Protein AF-A0A6J6H3M8-F1 (afdb_monomer_lite)

Structure (mmCIF, N/CA/C/O backbone):
data_AF-A0A6J6H3M8-F1
#
_entry.id   AF-A0A6J6H3M8-F1
#
loop_
_atom_site.group_PDB
_atom_site.id
_atom_site.type_symbol
_atom_site.label_atom_id
_atom_site.label_alt_id
_atom_site.label_comp_id
_atom_site.label_asym_id
_atom_site.label_entity_id
_atom_site.label_seq_id
_atom_site.pdbx_PDB_ins_code
_atom_site.Cartn_x
_atom_site.Cartn_y
_atom_site.Cartn_z
_atom_site.occupancy
_atom_site.B_iso_or_equiv
_atom_site.auth_seq_id
_atom_site.auth_comp_id
_atom_site.auth_asym_id
_atom_site.auth_atom_id
_atom_site.pdbx_PDB_model_num
ATOM 1 N N . MET A 1 1 ? -9.282 9.952 -48.576 1.00 35.03 1 MET A N 1
ATOM 2 C CA . MET A 1 1 ? -8.394 11.081 -48.949 1.00 35.03 1 MET A CA 1
ATOM 3 C C . MET A 1 1 ? -7.656 11.507 -47.683 1.00 35.03 1 MET A C 1
ATOM 5 O O . MET A 1 1 ? -8.340 11.693 -46.698 1.00 35.03 1 MET A O 1
ATOM 9 N N . ILE A 1 2 ? -6.336 11.604 -47.526 1.00 42.78 2 ILE A N 1
ATOM 10 C CA . ILE A 1 2 ? -5.146 11.565 -48.386 1.00 42.78 2 ILE A CA 1
ATOM 11 C C . ILE A 1 2 ? -3.992 11.098 -47.471 1.00 42.78 2 ILE A C 1
ATOM 13 O O . ILE A 1 2 ? -3.824 11.625 -46.374 1.00 42.78 2 ILE A O 1
ATOM 17 N N . ARG A 1 3 ? -3.203 10.108 -47.912 1.00 34.94 3 ARG A N 1
ATOM 18 C CA . ARG A 1 3 ? -1.906 9.745 -47.311 1.00 34.94 3 ARG A CA 1
ATOM 19 C C . ARG A 1 3 ? -0.876 10.811 -47.697 1.00 34.94 3 ARG A C 1
ATOM 21 O O . ARG A 1 3 ? -0.834 11.186 -48.866 1.00 34.94 3 ARG A O 1
ATOM 28 N N . LYS A 1 4 ? 0.002 11.228 -46.781 1.00 36.75 4 LYS A N 1
ATOM 29 C CA . LYS A 1 4 ? 1.235 11.945 -47.146 1.00 36.75 4 LYS A CA 1
ATOM 30 C C . LYS A 1 4 ? 2.467 11.206 -46.634 1.00 36.75 4 LYS A C 1
ATOM 32 O O . LYS A 1 4 ? 2.739 11.134 -45.444 1.00 36.75 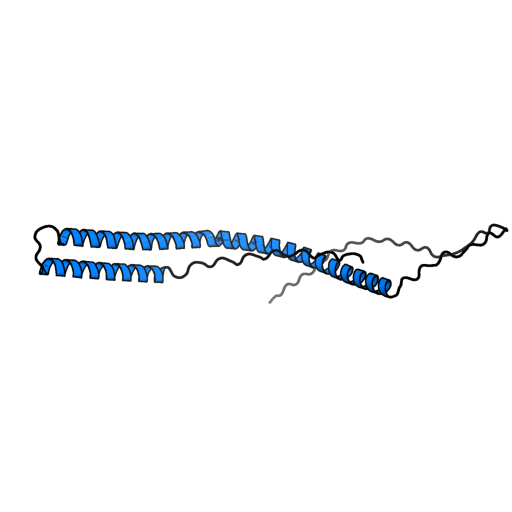4 LYS A O 1
ATOM 37 N N . ILE A 1 5 ? 3.158 10.633 -47.612 1.00 46.62 5 ILE A N 1
ATOM 38 C CA . ILE A 1 5 ? 4.539 10.163 -47.600 1.00 46.62 5 ILE A CA 1
ATOM 39 C C . ILE A 1 5 ? 5.427 11.402 -47.755 1.00 46.62 5 ILE A C 1
ATOM 41 O O . ILE A 1 5 ? 5.128 12.244 -48.600 1.00 46.62 5 ILE A O 1
ATOM 45 N N . SER A 1 6 ? 6.556 11.472 -47.052 1.00 35.94 6 SER A N 1
ATOM 46 C CA . SER A 1 6 ? 7.700 12.251 -47.536 1.00 35.94 6 SER A CA 1
ATOM 47 C C . SER A 1 6 ? 9.019 11.636 -47.074 1.00 35.94 6 SER A C 1
ATOM 49 O O . SER A 1 6 ? 9.324 11.591 -45.885 1.00 35.94 6 SER A O 1
ATOM 51 N N . LYS A 1 7 ? 9.768 11.148 -48.066 1.00 35.09 7 LYS A N 1
ATOM 52 C CA . LYS A 1 7 ? 11.189 10.799 -48.033 1.00 35.09 7 LYS A CA 1
ATOM 53 C C . LYS A 1 7 ? 12.007 12.050 -48.376 1.00 35.09 7 LYS A C 1
ATOM 55 O O . LYS A 1 7 ? 11.648 12.711 -49.346 1.00 35.09 7 LYS A O 1
ATOM 60 N N . SER A 1 8 ? 13.134 12.264 -47.699 1.00 33.38 8 SER A N 1
ATOM 61 C CA . SER A 1 8 ? 14.317 13.000 -48.200 1.00 33.38 8 SER A CA 1
ATOM 62 C C . SER A 1 8 ? 15.433 12.879 -47.145 1.00 33.38 8 SER A C 1
ATOM 64 O O . SER A 1 8 ? 15.194 13.142 -45.975 1.00 33.38 8 SER A O 1
ATOM 66 N N . ALA A 1 9 ? 16.551 12.199 -47.417 1.00 31.77 9 ALA A N 1
ATOM 67 C CA . ALA A 1 9 ? 17.698 12.566 -48.262 1.00 31.77 9 ALA A CA 1
ATOM 68 C C . ALA A 1 9 ? 18.758 13.369 -47.485 1.00 31.77 9 ALA A C 1
ATOM 70 O O . ALA A 1 9 ? 18.531 14.516 -47.122 1.00 31.77 9 ALA A O 1
ATOM 71 N N . ALA A 1 10 ? 19.934 12.767 -47.292 1.00 32.28 10 ALA A N 1
ATOM 72 C CA . ALA A 1 10 ? 21.180 13.485 -47.045 1.00 32.28 10 ALA A CA 1
ATOM 73 C C . ALA A 1 10 ? 22.339 12.669 -47.632 1.00 32.28 10 ALA A C 1
ATOM 75 O O . ALA A 1 10 ? 22.676 11.586 -47.153 1.00 32.28 10 ALA A O 1
ATOM 76 N N . ALA A 1 11 ? 22.882 13.190 -48.727 1.00 31.22 11 ALA A N 1
ATOM 77 C CA . ALA A 1 11 ? 24.111 12.759 -49.361 1.00 31.22 11 ALA A CA 1
ATOM 78 C C . ALA A 1 11 ? 25.314 13.313 -48.584 1.00 31.22 11 ALA A C 1
ATOM 80 O O . ALA A 1 11 ? 25.284 14.460 -48.144 1.00 31.22 11 ALA A O 1
ATOM 81 N N . ALA A 1 12 ? 26.383 12.528 -48.468 1.00 34.72 12 ALA A N 1
ATOM 82 C CA . ALA A 1 12 ? 27.709 13.037 -48.141 1.00 34.72 12 ALA A CA 1
ATOM 83 C C . ALA A 1 12 ? 28.760 12.159 -48.831 1.00 34.72 12 ALA A C 1
ATOM 85 O O . ALA A 1 12 ? 29.012 11.015 -48.461 1.00 34.72 12 ALA A O 1
ATOM 86 N N . THR A 1 13 ? 29.308 12.727 -49.895 1.00 35.34 13 THR A N 1
ATOM 87 C CA . THR A 1 13 ? 30.512 12.339 -50.626 1.00 35.34 13 THR A CA 1
ATOM 88 C C . THR A 1 13 ? 31.741 12.329 -49.722 1.00 35.34 13 THR A C 1
ATOM 90 O O . THR A 1 13 ? 31.897 13.266 -48.947 1.00 35.34 13 THR A O 1
ATOM 93 N N . LEU A 1 14 ? 32.656 11.375 -49.908 1.00 34.22 14 LEU A N 1
ATOM 94 C CA . LEU A 1 14 ? 34.101 11.576 -49.728 1.00 34.22 14 LEU A CA 1
ATOM 95 C C . LEU A 1 14 ? 34.845 10.417 -50.403 1.00 34.22 14 LEU A C 1
ATOM 97 O O . LEU A 1 14 ? 34.704 9.258 -50.020 1.00 34.22 14 LEU A O 1
ATOM 101 N N . GLY A 1 15 ? 35.582 10.746 -51.462 1.00 33.34 15 GLY A N 1
ATOM 102 C CA . GLY A 1 15 ? 36.459 9.818 -52.160 1.00 33.34 15 GLY A CA 1
ATOM 103 C C . GLY A 1 15 ? 37.834 9.719 -51.509 1.00 33.34 15 GLY A C 1
ATOM 104 O O . GLY A 1 15 ? 38.259 10.618 -50.791 1.00 33.34 15 GLY A O 1
ATOM 105 N N . LEU A 1 16 ? 38.547 8.646 -51.843 1.00 35.88 16 LEU A N 1
ATOM 106 C CA . LEU A 1 16 ? 39.959 8.711 -52.202 1.00 35.88 16 LEU A CA 1
ATOM 107 C C . LEU A 1 16 ? 40.291 7.469 -53.039 1.00 35.88 16 LEU A C 1
ATOM 109 O O . LEU A 1 16 ? 40.176 6.338 -52.572 1.00 35.88 16 LEU A O 1
ATOM 113 N N . ALA A 1 17 ? 40.669 7.699 -54.292 1.00 36.91 17 ALA A N 1
ATOM 114 C CA . ALA A 1 17 ? 41.323 6.715 -55.135 1.00 36.91 17 ALA A CA 1
ATOM 115 C C . ALA A 1 17 ? 42.828 6.745 -54.835 1.00 36.91 17 ALA A C 1
ATOM 117 O O . ALA A 1 17 ? 43.416 7.824 -54.796 1.00 36.91 17 ALA A O 1
ATOM 118 N N . LEU A 1 18 ? 43.460 5.580 -54.685 1.00 35.44 18 LEU A N 1
ATOM 119 C CA . LEU A 1 18 ? 44.885 5.437 -54.974 1.00 35.44 18 LEU A CA 1
ATOM 120 C C . LEU A 1 18 ? 45.143 4.052 -55.574 1.00 35.44 18 LEU A C 1
ATOM 122 O O . LEU A 1 18 ? 45.169 3.033 -54.888 1.00 35.44 18 LEU A O 1
ATOM 126 N N . VAL A 1 19 ? 45.291 4.055 -56.895 1.00 42.06 19 VAL A N 1
ATOM 127 C CA . VAL A 1 19 ? 45.875 2.987 -57.704 1.00 42.06 19 VAL A CA 1
ATOM 128 C C . VAL A 1 19 ? 47.394 3.125 -57.607 1.00 42.06 19 VAL A C 1
ATOM 130 O O . VAL A 1 19 ? 47.900 4.214 -57.863 1.00 42.06 19 VAL A O 1
ATOM 133 N N . LEU A 1 20 ? 48.121 2.041 -57.319 1.00 37.22 20 LEU A N 1
ATOM 134 C CA . LEU A 1 20 ? 49.449 1.842 -57.910 1.00 37.22 20 LEU A CA 1
ATOM 135 C C . LEU A 1 20 ? 49.826 0.355 -57.967 1.00 37.22 20 LEU A C 1
ATOM 137 O O . LEU A 1 20 ? 50.167 -0.285 -56.975 1.00 37.22 20 LEU A O 1
ATOM 141 N N . THR A 1 21 ? 49.737 -0.180 -59.177 1.00 38.91 21 THR A N 1
ATOM 142 C CA . THR A 1 21 ? 50.283 -1.455 -59.638 1.00 38.91 21 THR A CA 1
ATOM 143 C C . THR A 1 21 ? 51.784 -1.327 -59.933 1.00 38.91 21 THR A C 1
ATOM 145 O O . THR A 1 21 ? 52.159 -0.473 -60.723 1.00 38.91 21 THR A O 1
ATOM 148 N N . GLY A 1 22 ? 52.600 -2.220 -59.362 1.00 35.06 22 GLY A N 1
ATOM 149 C CA . GLY A 1 22 ? 53.576 -3.052 -60.089 1.00 35.06 22 GLY A CA 1
ATOM 150 C C . GLY A 1 22 ? 54.877 -2.479 -60.705 1.00 35.06 22 GLY A C 1
ATOM 151 O O . GLY A 1 22 ? 54.836 -1.651 -61.602 1.00 35.06 22 GLY A O 1
ATOM 152 N N . VAL A 1 23 ? 55.979 -3.181 -60.367 1.00 34.56 23 VAL A N 1
ATOM 153 C CA . VAL A 1 23 ? 57.058 -3.713 -61.251 1.00 34.56 23 VAL A CA 1
ATOM 154 C C . VAL A 1 23 ? 58.467 -3.046 -61.227 1.00 34.56 23 VAL A C 1
ATOM 156 O O . VAL A 1 23 ? 58.681 -1.958 -61.740 1.00 34.56 23 VAL A O 1
ATOM 159 N N . SER A 1 24 ? 59.417 -3.849 -60.702 1.00 33.59 24 SER A N 1
ATOM 160 C CA . SER A 1 24 ? 60.837 -4.120 -61.063 1.00 33.59 24 SER A CA 1
ATOM 161 C C . SER A 1 24 ? 62.010 -3.140 -60.855 1.00 33.59 24 SER A C 1
ATOM 163 O O . SER A 1 24 ? 62.170 -2.176 -61.588 1.00 33.59 24 SER A O 1
ATOM 165 N N . GLY A 1 25 ? 62.976 -3.603 -60.036 1.00 33.56 25 GLY A N 1
ATOM 166 C CA . GLY A 1 25 ? 64.307 -4.030 -60.517 1.00 33.56 25 GLY A CA 1
ATOM 167 C C . GLY A 1 25 ? 65.513 -3.109 -60.271 1.00 33.56 25 GLY A C 1
ATOM 168 O O . GLY A 1 25 ? 65.677 -2.120 -60.971 1.00 33.56 25 GLY A O 1
ATOM 169 N N . ALA A 1 26 ? 66.431 -3.513 -59.380 1.00 35.19 26 ALA A N 1
ATOM 170 C CA . ALA A 1 26 ? 67.862 -3.191 -59.466 1.00 35.19 26 ALA A CA 1
ATOM 171 C C . ALA A 1 26 ? 68.699 -4.215 -58.671 1.00 35.19 26 ALA A C 1
ATOM 173 O O . ALA A 1 26 ? 68.347 -4.601 -57.559 1.00 35.19 26 ALA A O 1
ATOM 174 N N . TYR A 1 27 ? 69.780 -4.670 -59.296 1.00 32.22 27 TYR A N 1
ATOM 175 C CA . TYR A 1 27 ? 70.651 -5.793 -58.942 1.00 32.22 27 TYR A CA 1
ATOM 176 C C . TYR A 1 27 ? 71.846 -5.311 -58.104 1.00 32.22 27 TYR A C 1
ATOM 178 O O . TYR A 1 27 ? 72.338 -4.208 -58.333 1.00 32.22 27 TYR A O 1
ATOM 186 N N . ALA A 1 28 ? 72.365 -6.148 -57.203 1.00 35.59 28 ALA A N 1
ATOM 187 C CA . ALA A 1 28 ? 73.705 -5.991 -56.635 1.00 35.59 28 ALA A CA 1
ATOM 188 C C . ALA A 1 28 ? 74.360 -7.367 -56.428 1.00 35.59 28 ALA A C 1
ATOM 190 O O . ALA A 1 28 ? 73.679 -8.367 -56.215 1.00 35.59 28 ALA A O 1
ATOM 191 N N . VAL A 1 29 ? 75.680 -7.374 -56.588 1.00 29.84 29 VAL A N 1
ATOM 192 C CA . VAL A 1 29 ? 76.551 -8.467 -57.035 1.00 29.84 29 VAL A CA 1
ATOM 193 C C . VAL A 1 29 ? 77.189 -9.255 -55.868 1.00 29.84 29 VAL A C 1
ATOM 195 O O . VAL A 1 29 ? 77.512 -8.677 -54.838 1.00 29.84 29 VAL A O 1
ATOM 198 N N . ASP A 1 30 ? 77.334 -10.563 -56.095 1.00 31.89 30 ASP A N 1
ATOM 199 C CA . ASP A 1 30 ? 78.302 -11.594 -55.648 1.00 31.89 30 ASP A CA 1
ATOM 200 C C . ASP A 1 30 ? 79.025 -11.604 -54.261 1.00 31.89 30 ASP A C 1
ATOM 202 O O . ASP A 1 30 ? 79.883 -10.774 -53.980 1.00 31.89 30 ASP A O 1
ATOM 206 N N . ALA A 1 31 ? 78.739 -12.698 -53.517 1.00 31.61 31 ALA A N 1
ATOM 207 C CA . ALA A 1 31 ? 79.560 -13.584 -52.643 1.00 31.61 31 ALA A CA 1
ATOM 208 C C . ALA A 1 31 ? 80.282 -13.076 -51.353 1.00 31.61 31 ALA A C 1
ATOM 210 O O . ALA A 1 31 ? 80.693 -11.924 -51.292 1.00 31.61 31 ALA A O 1
ATOM 211 N N . PRO A 1 32 ? 80.538 -13.933 -50.318 1.00 38.12 32 PRO A N 1
ATOM 212 C CA . PRO A 1 32 ? 80.310 -15.380 -50.211 1.00 38.12 32 PRO A CA 1
ATOM 213 C C . PRO A 1 32 ? 79.402 -15.833 -49.041 1.00 38.12 32 PRO A C 1
ATOM 215 O O . PRO A 1 32 ? 79.082 -15.118 -48.094 1.00 38.12 32 PRO A O 1
ATOM 218 N N . THR A 1 33 ? 79.018 -17.101 -49.144 1.00 38.97 33 THR A N 1
ATOM 219 C CA . THR A 1 33 ? 78.211 -17.932 -48.247 1.00 38.97 33 THR A CA 1
ATOM 220 C C . THR A 1 33 ? 78.591 -17.859 -46.766 1.00 38.97 33 THR A C 1
ATOM 222 O O . THR A 1 33 ? 79.667 -18.310 -46.374 1.00 38.97 33 THR A O 1
ATOM 225 N N . THR A 1 34 ? 77.632 -17.459 -45.927 1.00 31.66 34 THR A N 1
ATOM 226 C CA . THR A 1 34 ? 77.543 -17.947 -44.544 1.00 31.66 34 THR A CA 1
ATOM 227 C C . THR A 1 34 ? 76.243 -18.733 -44.427 1.00 31.66 34 THR A C 1
ATOM 229 O O . THR A 1 34 ? 75.172 -18.222 -44.738 1.00 31.66 34 THR A O 1
ATOM 232 N N . SER A 1 35 ? 76.361 -20.007 -44.067 1.00 33.75 35 SER A N 1
ATOM 233 C CA . SER A 1 35 ? 75.260 -20.951 -43.888 1.00 33.75 35 SER A CA 1
ATOM 234 C C . SER A 1 35 ? 74.244 -20.409 -42.878 1.00 33.75 35 SER A C 1
ATOM 236 O O . SER A 1 35 ? 74.504 -20.425 -41.676 1.00 33.75 35 SER A O 1
ATOM 238 N N . GLU A 1 36 ? 73.079 -19.954 -43.343 1.00 33.16 36 GLU A N 1
ATOM 239 C CA . GLU A 1 36 ? 71.931 -19.755 -42.462 1.00 33.16 36 GLU A CA 1
ATOM 240 C C . GLU A 1 36 ? 71.462 -21.130 -41.982 1.00 33.16 36 GLU A C 1
ATOM 242 O O . GLU A 1 36 ? 70.874 -21.911 -42.730 1.00 33.16 36 GLU A O 1
ATOM 247 N N . THR A 1 37 ? 71.726 -21.444 -40.716 1.00 34.12 37 THR A N 1
ATOM 248 C CA . THR A 1 37 ? 70.925 -22.432 -39.994 1.00 34.12 37 THR A CA 1
ATOM 249 C C . THR A 1 37 ? 69.480 -21.935 -40.047 1.00 34.12 37 THR A C 1
ATOM 251 O O . THR A 1 37 ? 69.214 -20.862 -39.496 1.00 34.12 37 THR A O 1
ATOM 254 N N . PRO A 1 38 ? 68.529 -22.650 -40.677 1.00 33.31 38 PRO A N 1
ATOM 255 C CA . PRO A 1 38 ? 67.146 -22.222 -40.637 1.00 33.31 38 PRO A CA 1
ATOM 256 C C . PRO A 1 38 ? 66.696 -22.299 -39.180 1.00 33.31 38 PRO A C 1
ATOM 258 O O . PRO A 1 38 ? 66.601 -23.384 -38.602 1.00 33.31 38 PRO A O 1
ATOM 261 N N . ALA A 1 39 ? 66.441 -21.140 -38.569 1.00 39.66 39 ALA A N 1
ATOM 262 C CA . ALA A 1 39 ? 65.708 -21.083 -37.316 1.00 39.66 39 ALA A CA 1
ATOM 263 C C . ALA A 1 39 ? 64.416 -21.888 -37.527 1.00 39.66 39 ALA A C 1
ATOM 265 O O . ALA A 1 39 ? 63.735 -21.676 -38.538 1.00 39.66 39 ALA A O 1
ATOM 266 N N . PRO A 1 40 ? 64.083 -22.849 -36.648 1.00 37.31 40 PRO A N 1
ATOM 267 C CA . PRO A 1 40 ? 62.898 -23.657 -36.845 1.00 37.31 40 PRO A CA 1
ATOM 268 C C . PRO A 1 40 ? 61.708 -22.705 -36.890 1.00 37.31 40 PRO A C 1
ATOM 270 O O . PRO A 1 40 ? 61.401 -22.036 -35.903 1.00 37.31 40 PRO A O 1
ATOM 273 N N . VAL A 1 41 ? 61.043 -22.627 -38.045 1.00 46.16 41 VAL A N 1
ATOM 274 C CA . VAL A 1 41 ? 59.718 -22.020 -38.140 1.00 46.16 41 VAL A CA 1
ATOM 275 C C . VAL A 1 41 ? 58.873 -22.806 -37.153 1.00 46.16 41 VAL A C 1
ATOM 277 O O . VAL A 1 41 ? 58.551 -23.970 -37.405 1.00 46.16 41 VAL A O 1
ATOM 280 N N . ALA A 1 42 ? 58.619 -22.220 -35.983 1.00 46.88 42 ALA A N 1
ATOM 281 C CA . ALA A 1 42 ? 57.889 -22.873 -34.915 1.00 46.88 42 ALA A CA 1
ATOM 282 C C . ALA A 1 42 ? 56.513 -23.246 -35.470 1.00 46.88 42 ALA A C 1
ATOM 284 O O . ALA A 1 42 ? 55.632 -22.401 -35.639 1.00 46.88 42 ALA A O 1
ATOM 285 N N . LYS A 1 43 ? 56.347 -24.523 -35.825 1.00 51.88 43 LYS A N 1
ATOM 286 C CA . LYS A 1 43 ? 55.059 -25.080 -36.208 1.00 51.88 43 LYS A CA 1
ATOM 287 C C . LYS A 1 43 ? 54.200 -24.988 -34.958 1.00 51.88 43 LYS A C 1
ATOM 289 O O . LYS A 1 43 ? 54.403 -25.758 -34.026 1.00 51.88 43 LYS A O 1
ATOM 294 N N . VAL A 1 44 ? 53.289 -24.016 -34.935 1.00 56.53 44 VAL A N 1
ATOM 295 C CA . VAL A 1 44 ? 52.246 -23.892 -33.912 1.00 56.53 44 VAL A CA 1
ATOM 296 C C . VAL A 1 44 ? 51.662 -25.287 -33.699 1.00 56.53 44 VAL A C 1
ATOM 298 O O . VAL A 1 44 ? 51.148 -25.887 -34.651 1.00 56.53 44 VAL A O 1
ATOM 301 N N . ALA A 1 45 ? 51.799 -25.842 -32.492 1.00 60.19 45 ALA A N 1
ATOM 302 C CA . ALA A 1 45 ? 51.279 -27.173 -32.222 1.00 60.19 45 ALA A CA 1
ATOM 303 C C . ALA A 1 45 ? 49.763 -27.156 -32.474 1.00 60.19 45 ALA A C 1
ATOM 305 O O . ALA A 1 45 ? 49.098 -26.144 -32.247 1.00 60.19 45 ALA A O 1
ATOM 306 N N . LYS A 1 46 ? 49.171 -28.262 -32.948 1.00 63.62 46 LYS A N 1
ATOM 307 C CA . LYS A 1 46 ? 47.724 -28.317 -33.269 1.00 63.62 46 LYS A CA 1
ATOM 308 C C . LYS A 1 46 ? 46.834 -27.793 -32.126 1.00 63.62 46 LYS A C 1
ATOM 310 O O . LYS A 1 46 ? 45.800 -27.184 -32.388 1.00 63.62 46 LYS A O 1
ATOM 315 N N . LYS A 1 47 ? 47.260 -27.998 -30.873 1.00 64.62 47 LYS A N 1
ATOM 316 C CA . LYS A 1 47 ? 46.580 -27.523 -29.660 1.00 64.62 47 LYS A CA 1
ATOM 317 C C . LYS A 1 47 ? 46.628 -25.996 -29.509 1.00 64.62 47 LYS A C 1
ATOM 319 O O . LYS A 1 47 ? 45.608 -25.392 -29.189 1.00 64.62 47 LYS A O 1
ATOM 324 N N . ASP A 1 48 ? 47.751 -25.375 -29.853 1.00 74.81 48 ASP A N 1
ATOM 325 C CA . ASP A 1 48 ? 47.918 -23.919 -29.848 1.00 74.81 48 ASP A CA 1
ATOM 326 C C . ASP A 1 48 ? 47.108 -23.271 -30.976 1.00 74.81 48 ASP A C 1
ATOM 328 O O . ASP A 1 48 ? 46.497 -22.222 -30.785 1.00 74.81 48 ASP A O 1
ATOM 332 N N . LYS A 1 49 ? 47.009 -23.927 -32.142 1.00 77.56 49 LYS A N 1
ATOM 333 C CA . LYS A 1 49 ? 46.169 -23.438 -33.246 1.00 77.56 49 LYS A CA 1
ATOM 334 C C . LYS A 1 49 ? 44.687 -23.420 -32.861 1.00 77.56 49 LYS A C 1
ATOM 336 O O . LYS A 1 49 ? 44.019 -22.417 -33.102 1.00 77.56 49 LYS A O 1
ATOM 341 N N . ALA A 1 50 ? 44.201 -24.486 -32.221 1.00 80.50 50 ALA A N 1
ATOM 342 C CA . ALA A 1 50 ? 42.828 -24.566 -31.725 1.00 80.50 50 ALA A CA 1
ATOM 343 C C . ALA A 1 50 ? 42.539 -23.512 -30.641 1.00 80.50 50 ALA A C 1
ATOM 345 O O . ALA A 1 50 ? 41.498 -22.859 -30.684 1.00 80.50 50 ALA A O 1
ATOM 346 N N . ALA A 1 51 ? 43.474 -23.286 -29.712 1.00 81.81 51 ALA A N 1
ATOM 347 C CA . ALA A 1 51 ? 43.341 -22.258 -28.679 1.00 81.81 51 ALA A CA 1
ATOM 348 C C . ALA A 1 51 ? 43.330 -20.831 -29.265 1.00 81.81 51 ALA A C 1
ATOM 350 O O . ALA A 1 51 ? 42.528 -19.990 -28.856 1.00 81.81 51 ALA A O 1
ATOM 351 N N . ILE A 1 52 ? 44.169 -20.562 -30.272 1.00 81.44 52 ILE A N 1
ATOM 352 C CA . ILE A 1 52 ? 44.201 -19.278 -30.987 1.00 81.44 52 ILE A CA 1
ATOM 353 C C . ILE A 1 52 ? 42.893 -19.039 -31.755 1.00 81.44 52 ILE A C 1
ATOM 355 O O . ILE A 1 52 ? 42.375 -17.920 -31.739 1.00 81.44 52 ILE A O 1
ATOM 359 N N . ASP A 1 53 ? 42.350 -20.059 -32.421 1.00 84.44 53 ASP A N 1
ATOM 360 C CA . ASP A 1 53 ? 41.095 -19.937 -33.170 1.00 84.44 53 ASP A CA 1
ATOM 361 C C . ASP A 1 53 ? 39.892 -19.753 -32.232 1.00 84.44 53 ASP A C 1
ATOM 363 O O . ASP A 1 53 ? 39.065 -18.871 -32.473 1.00 84.44 53 ASP A O 1
ATOM 367 N N . ALA A 1 54 ? 39.848 -20.480 -31.109 1.00 84.81 54 ALA A N 1
ATOM 368 C CA . ALA A 1 54 ? 38.843 -20.292 -30.062 1.00 84.81 54 ALA A CA 1
ATOM 369 C C . ALA A 1 54 ? 38.904 -18.880 -29.452 1.00 84.81 54 ALA A C 1
ATOM 371 O O . ALA A 1 54 ? 37.873 -18.235 -29.268 1.00 84.81 54 ALA A O 1
ATOM 372 N N . TYR A 1 55 ? 40.106 -18.348 -29.206 1.00 86.56 55 TYR A N 1
ATOM 373 C CA . TYR A 1 55 ? 40.280 -16.974 -28.732 1.00 86.56 55 TYR A CA 1
ATOM 374 C C . TYR A 1 55 ? 39.813 -15.931 -29.761 1.00 86.56 55 TYR A C 1
ATOM 376 O O . TYR A 1 55 ? 39.202 -14.927 -29.390 1.00 86.56 55 TYR A O 1
ATOM 384 N N . LYS A 1 56 ? 40.068 -16.148 -31.059 1.00 87.69 56 LYS A N 1
ATOM 385 C CA . LYS A 1 56 ? 39.580 -15.259 -32.129 1.00 87.69 56 LYS A CA 1
ATOM 386 C C . LYS A 1 56 ? 38.053 -15.255 -32.207 1.00 87.69 56 LYS A C 1
ATOM 388 O O . LYS A 1 56 ? 37.480 -14.169 -32.292 1.00 87.69 56 LYS A O 1
ATOM 393 N N . ALA A 1 57 ? 37.421 -16.427 -32.124 1.00 87.94 57 ALA A N 1
ATOM 394 C CA . ALA A 1 57 ? 35.966 -16.557 -32.072 1.00 87.94 57 ALA A CA 1
ATOM 395 C C . ALA A 1 57 ? 35.392 -15.831 -30.843 1.00 87.94 57 ALA A C 1
ATOM 397 O O . ALA A 1 57 ? 34.598 -14.906 -30.990 1.00 87.94 57 ALA A O 1
ATOM 398 N N . ALA A 1 58 ? 35.924 -16.112 -29.649 1.00 86.56 58 ALA A N 1
ATOM 399 C CA . ALA A 1 58 ? 35.495 -15.454 -28.416 1.00 86.56 58 ALA A CA 1
ATOM 400 C C . ALA A 1 58 ? 35.692 -13.924 -28.454 1.00 86.56 58 ALA A C 1
ATOM 402 O O . ALA A 1 58 ? 34.906 -13.169 -27.880 1.00 86.56 58 ALA A O 1
ATOM 403 N N . LYS A 1 59 ? 36.736 -13.425 -29.133 1.00 89.50 59 LYS A N 1
ATOM 404 C CA . LYS A 1 59 ? 36.962 -11.982 -29.318 1.00 89.50 59 LYS A CA 1
ATOM 405 C C . LYS A 1 59 ? 35.927 -11.357 -30.257 1.00 89.50 59 LYS A C 1
ATOM 407 O O . LYS A 1 59 ? 35.515 -10.225 -29.997 1.00 89.50 59 LYS A O 1
ATOM 412 N N . ALA A 1 60 ? 35.527 -12.054 -31.321 1.00 89.06 60 ALA A N 1
ATOM 413 C CA . ALA A 1 60 ? 34.453 -11.608 -32.206 1.00 89.06 60 ALA A CA 1
ATOM 414 C C . ALA A 1 60 ? 33.119 -11.543 -31.443 1.00 89.06 60 ALA A C 1
ATOM 416 O O . ALA A 1 60 ? 32.474 -10.493 -31.439 1.00 89.06 60 ALA A O 1
ATOM 417 N N . ASP A 1 61 ? 32.789 -12.589 -30.680 1.00 87.00 61 ASP A N 1
ATOM 418 C CA . ASP A 1 61 ? 31.592 -12.632 -29.829 1.00 87.00 61 ASP A CA 1
ATOM 419 C C . ASP A 1 61 ? 31.598 -11.516 -28.775 1.00 87.00 61 ASP A C 1
ATOM 421 O O . ASP A 1 61 ? 30.596 -10.833 -28.566 1.00 87.00 61 ASP A O 1
ATOM 425 N N . TYR A 1 62 ? 32.753 -11.244 -28.157 1.00 89.56 62 TYR A N 1
ATOM 426 C CA . TYR A 1 62 ? 32.913 -10.128 -27.224 1.00 89.56 62 TYR A CA 1
ATOM 427 C C . TYR A 1 62 ? 32.667 -8.763 -27.883 1.00 89.56 62 TYR A C 1
ATOM 429 O O . TYR A 1 62 ? 32.064 -7.885 -27.265 1.00 89.56 62 TYR A O 1
ATOM 437 N N . GLN A 1 63 ? 33.110 -8.550 -29.127 1.00 90.44 63 GLN A N 1
ATOM 438 C CA . GLN A 1 63 ? 32.851 -7.294 -29.841 1.00 90.44 63 GLN A CA 1
ATOM 439 C C . GLN A 1 63 ? 31.361 -7.108 -30.146 1.00 90.44 63 GLN A C 1
ATOM 441 O O . GLN A 1 63 ? 30.834 -6.015 -29.919 1.00 90.44 63 GLN A O 1
ATOM 446 N N . VAL A 1 64 ? 30.679 -8.174 -30.574 1.00 91.44 64 VAL A N 1
ATOM 447 C CA . VAL A 1 64 ? 29.220 -8.184 -30.767 1.00 91.44 64 VAL A CA 1
ATOM 448 C C . VAL A 1 64 ? 28.508 -7.879 -29.448 1.00 91.44 64 VAL A C 1
ATOM 450 O O . VAL A 1 64 ? 27.664 -6.984 -29.387 1.00 91.44 64 VAL A O 1
ATOM 453 N N . ALA A 1 65 ? 28.915 -8.533 -28.359 1.00 88.88 65 ALA A N 1
ATOM 454 C CA . ALA A 1 65 ? 28.348 -8.311 -27.035 1.00 88.88 65 ALA A CA 1
ATOM 455 C C . ALA A 1 65 ? 28.577 -6.874 -26.529 1.00 88.88 65 ALA A C 1
ATOM 457 O O . ALA A 1 65 ? 27.708 -6.300 -25.876 1.00 88.88 65 ALA A O 1
ATOM 458 N N . ILE A 1 66 ? 29.720 -6.248 -26.838 1.00 92.25 66 ILE A N 1
ATOM 459 C CA . ILE A 1 66 ? 29.993 -4.846 -26.480 1.00 92.25 66 ILE A CA 1
ATOM 460 C C . ILE A 1 66 ? 29.120 -3.878 -27.284 1.00 92.25 66 ILE A C 1
ATOM 462 O O . ILE A 1 66 ? 28.660 -2.878 -26.726 1.00 92.25 66 ILE A O 1
ATOM 466 N N . ALA A 1 67 ? 28.883 -4.149 -28.568 1.00 91.25 67 ALA A N 1
ATOM 467 C CA . ALA A 1 67 ? 27.959 -3.357 -29.376 1.00 91.25 67 ALA A CA 1
ATOM 468 C C . ALA A 1 67 ? 26.527 -3.455 -28.823 1.00 91.25 67 ALA A C 1
ATOM 470 O O . ALA A 1 67 ? 25.897 -2.422 -28.584 1.00 91.25 67 ALA A O 1
ATOM 471 N N . ALA A 1 68 ? 26.073 -4.672 -28.502 1.00 89.69 68 ALA A N 1
ATOM 472 C CA . ALA A 1 68 ? 24.791 -4.907 -27.843 1.00 89.69 68 ALA A CA 1
ATOM 473 C C . ALA A 1 68 ? 24.705 -4.183 -26.488 1.00 89.69 68 ALA A C 1
ATOM 475 O O . ALA A 1 68 ? 23.752 -3.453 -26.243 1.00 89.69 68 ALA A O 1
ATOM 476 N N . PHE A 1 69 ? 25.740 -4.271 -25.645 1.00 90.81 69 PHE A N 1
ATOM 477 C CA . PHE A 1 69 ? 25.797 -3.574 -24.356 1.00 90.81 69 PHE A CA 1
ATOM 478 C C . PHE A 1 69 ? 25.669 -2.051 -24.492 1.00 90.81 69 PHE A C 1
ATOM 480 O O . PHE A 1 69 ? 24.981 -1.423 -23.688 1.00 90.81 69 PHE A O 1
ATOM 487 N N . LYS A 1 70 ? 26.313 -1.437 -25.495 1.00 92.00 70 LYS A N 1
ATOM 488 C CA . LYS A 1 70 ? 26.192 0.008 -25.754 1.00 92.00 70 LYS A CA 1
ATOM 489 C C . LYS A 1 70 ? 24.761 0.390 -26.128 1.00 92.00 70 LYS A C 1
ATOM 491 O O . LYS A 1 70 ? 24.239 1.341 -25.547 1.00 92.00 70 LYS A O 1
ATOM 496 N N . ALA A 1 71 ? 24.134 -0.372 -27.025 1.00 90.94 71 ALA A N 1
ATOM 497 C CA . ALA A 1 71 ? 22.737 -0.177 -27.405 1.00 90.94 71 ALA A CA 1
ATOM 498 C C . ALA A 1 71 ? 21.804 -0.332 -26.192 1.00 90.94 71 ALA A C 1
ATOM 500 O O . ALA A 1 71 ? 21.020 0.567 -25.891 1.00 90.94 71 ALA A O 1
ATOM 501 N N . SER A 1 72 ? 21.973 -1.397 -25.399 1.00 88.81 72 SER A N 1
ATOM 502 C CA . SER A 1 72 ? 21.204 -1.600 -24.166 1.00 88.81 72 SER A CA 1
ATOM 503 C C . SER A 1 72 ? 21.414 -0.477 -23.148 1.00 88.81 72 SER A C 1
ATOM 505 O O . SER A 1 72 ? 20.514 -0.172 -22.372 1.00 88.81 72 SER A O 1
ATOM 507 N N . LYS A 1 73 ? 22.588 0.170 -23.126 1.00 92.25 73 LYS A N 1
ATOM 508 C CA . LYS A 1 73 ? 22.858 1.298 -22.224 1.00 92.25 73 LYS A CA 1
ATOM 509 C C . LYS A 1 73 ? 22.078 2.555 -22.611 1.00 92.25 73 LYS A C 1
ATOM 511 O O . LYS A 1 73 ? 21.659 3.291 -21.719 1.00 92.25 73 LYS A O 1
ATOM 516 N N . GLN A 1 74 ? 21.921 2.810 -23.911 1.00 89.88 74 GLN A N 1
ATOM 517 C CA . GLN A 1 74 ? 21.111 3.921 -24.417 1.00 89.88 74 GLN A CA 1
ATOM 518 C C . GLN A 1 74 ? 19.631 3.683 -24.115 1.00 89.88 74 GLN A C 1
ATOM 520 O O . GLN A 1 74 ? 18.977 4.557 -23.552 1.00 89.88 74 GLN A O 1
ATOM 525 N N . GLU A 1 75 ? 19.154 2.467 -24.374 1.00 89.19 75 GLU A N 1
ATOM 526 C CA . GLU A 1 75 ? 17.792 2.044 -24.047 1.00 89.19 75 GLU A CA 1
ATOM 527 C C . GLU A 1 75 ? 17.511 2.160 -22.537 1.00 89.19 75 GLU A C 1
ATOM 529 O O . GLU A 1 75 ? 16.534 2.775 -22.120 1.00 89.19 75 GLU A O 1
ATOM 534 N N . TYR A 1 76 ? 18.432 1.694 -21.687 1.00 91.06 76 TYR A N 1
ATOM 535 C CA . TYR A 1 76 ? 18.330 1.851 -20.232 1.00 91.06 76 TYR A CA 1
ATOM 536 C C . TYR A 1 76 ? 18.231 3.321 -19.792 1.00 91.06 76 TYR A C 1
ATOM 538 O O . TYR A 1 76 ? 17.503 3.637 -18.851 1.00 91.06 76 TYR A O 1
ATOM 546 N N . ALA A 1 77 ? 18.950 4.238 -20.448 1.00 91.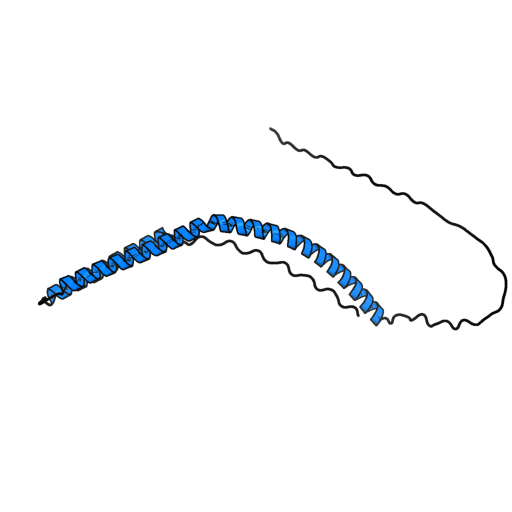19 77 ALA A N 1
ATOM 547 C CA . ALA A 1 77 ? 18.866 5.662 -20.130 1.00 91.19 77 ALA A CA 1
ATOM 548 C C . ALA A 1 77 ? 17.481 6.239 -20.468 1.00 91.19 77 ALA A C 1
ATOM 550 O O . ALA A 1 77 ? 16.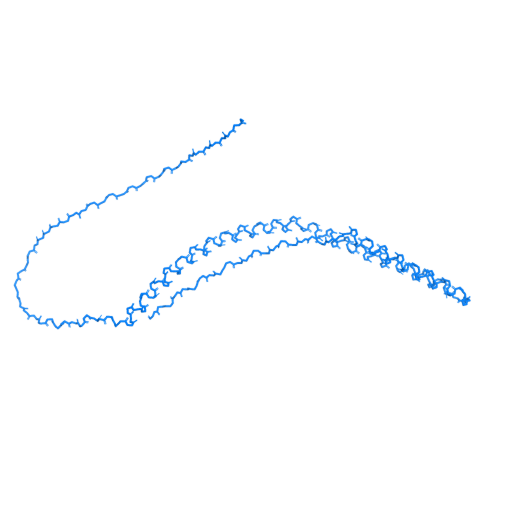918 6.971 -19.651 1.00 91.19 77 ALA A O 1
ATOM 551 N N . ALA A 1 78 ? 16.917 5.862 -21.619 1.00 90.19 78 ALA A N 1
ATOM 552 C CA . ALA A 1 78 ? 15.567 6.250 -22.019 1.00 90.19 78 ALA A CA 1
ATOM 553 C C . ALA A 1 78 ? 14.510 5.683 -21.056 1.00 90.19 78 ALA A C 1
ATOM 555 O O . ALA A 1 78 ? 13.687 6.432 -20.529 1.00 90.19 78 ALA A O 1
ATOM 556 N N . GLN A 1 79 ? 14.597 4.392 -20.725 1.00 90.94 79 GLN A N 1
ATOM 557 C CA . GLN A 1 79 ? 13.693 3.753 -19.766 1.00 90.94 79 GLN A CA 1
ATOM 558 C C . GLN A 1 79 ? 13.799 4.370 -18.368 1.00 90.94 79 GLN A C 1
ATOM 560 O O . GLN A 1 79 ? 12.791 4.532 -17.686 1.00 90.94 79 GLN A O 1
ATOM 565 N N . LYS A 1 80 ? 14.999 4.772 -17.932 1.00 92.31 80 LYS A N 1
ATOM 566 C CA . LYS A 1 80 ? 15.188 5.470 -16.654 1.00 92.31 80 LYS A CA 1
ATOM 567 C C . LYS A 1 80 ? 14.520 6.846 -16.649 1.00 92.31 80 LYS A C 1
ATOM 569 O O . LYS A 1 80 ? 13.934 7.224 -15.636 1.00 92.31 80 LYS A O 1
ATOM 574 N N . ALA A 1 81 ? 14.604 7.592 -17.750 1.00 91.75 81 ALA A N 1
ATOM 575 C CA . ALA A 1 81 ? 13.922 8.876 -17.881 1.00 91.75 81 ALA A CA 1
ATOM 576 C C . ALA A 1 81 ? 12.394 8.701 -17.846 1.00 91.75 81 ALA A C 1
ATOM 578 O O . ALA A 1 81 ? 11.726 9.377 -17.065 1.00 91.75 81 ALA A O 1
ATOM 579 N N . ALA A 1 82 ? 11.863 7.735 -18.603 1.00 89.75 82 ALA A N 1
ATOM 580 C CA . ALA A 1 82 ? 10.441 7.394 -18.599 1.00 89.75 82 ALA A CA 1
ATOM 581 C C . ALA A 1 82 ? 9.954 6.935 -17.213 1.00 89.75 82 ALA A C 1
ATOM 583 O O . ALA A 1 82 ? 8.920 7.392 -16.735 1.00 89.75 82 ALA A O 1
ATOM 584 N N . HIS A 1 83 ? 10.732 6.096 -16.520 1.00 92.56 83 HIS A N 1
ATOM 585 C CA . HIS A 1 83 ? 10.430 5.649 -15.156 1.00 92.56 83 HIS A CA 1
ATOM 586 C C . HIS A 1 83 ? 10.368 6.812 -14.1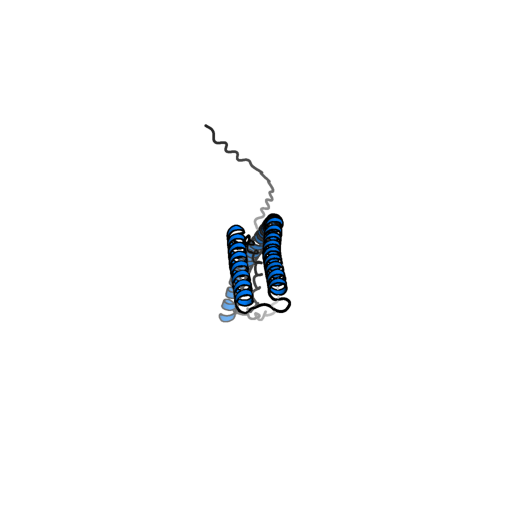67 1.00 92.56 83 HIS A C 1
ATOM 588 O O . HIS A 1 83 ? 9.447 6.880 -13.355 1.00 92.56 83 HIS A O 1
ATOM 594 N N . LYS A 1 84 ? 11.315 7.754 -14.252 1.00 93.06 84 LYS A N 1
ATOM 595 C CA . LYS A 1 84 ? 11.314 8.946 -13.400 1.00 93.06 84 LYS A CA 1
ATOM 596 C C . LYS A 1 84 ? 10.064 9.795 -13.634 1.00 93.06 84 LYS A C 1
ATOM 598 O O . LYS A 1 84 ? 9.439 10.192 -12.657 1.00 93.06 84 LYS A O 1
ATOM 603 N N . LEU A 1 85 ? 9.708 10.051 -14.893 1.00 93.06 85 LEU A N 1
ATOM 604 C CA . LEU A 1 85 ? 8.507 10.816 -15.240 1.00 93.06 85 LEU A CA 1
ATOM 605 C C . LEU A 1 85 ? 7.245 10.136 -14.701 1.00 93.06 85 LEU A C 1
ATOM 607 O O . LEU A 1 85 ? 6.491 10.761 -13.964 1.00 93.06 85 LEU A O 1
ATOM 611 N N . ALA A 1 86 ? 7.091 8.834 -14.947 1.00 91.50 86 ALA A N 1
ATOM 612 C CA . ALA A 1 86 ? 5.957 8.067 -14.440 1.00 91.50 86 ALA A CA 1
ATOM 613 C C . ALA A 1 86 ? 5.882 8.079 -12.900 1.00 91.50 86 ALA A C 1
ATOM 615 O O . ALA A 1 86 ? 4.802 8.151 -12.321 1.00 91.50 86 ALA A O 1
ATOM 616 N N . MET A 1 87 ? 7.025 8.043 -12.204 1.00 93.62 87 MET A N 1
ATOM 617 C CA . MET A 1 87 ? 7.060 8.192 -10.745 1.00 93.62 87 MET A CA 1
ATOM 618 C C . MET A 1 87 ? 6.673 9.596 -10.285 1.00 93.62 87 MET A C 1
ATOM 620 O O . MET A 1 87 ? 5.997 9.727 -9.266 1.00 93.62 87 MET A O 1
ATOM 624 N N . ASP A 1 88 ? 7.113 10.637 -10.990 1.00 93.50 88 ASP A N 1
ATOM 625 C CA . ASP A 1 88 ? 6.782 12.023 -10.662 1.00 93.50 88 ASP A CA 1
ATOM 626 C C . ASP A 1 88 ? 5.274 12.283 -10.824 1.00 93.50 88 ASP A C 1
ATOM 628 O O . ASP A 1 88 ? 4.671 12.894 -9.942 1.00 93.50 88 ASP A O 1
ATOM 632 N N . GLU A 1 89 ? 4.647 11.718 -11.857 1.00 91.44 89 GLU A N 1
ATOM 633 C CA . GLU A 1 89 ? 3.192 11.750 -12.069 1.00 91.44 89 GLU A CA 1
ATOM 634 C C . GLU A 1 89 ? 2.415 10.927 -11.028 1.00 91.44 89 GLU A C 1
ATOM 636 O O . GLU A 1 89 ? 1.314 11.302 -10.624 1.00 91.44 89 GLU A O 1
ATOM 641 N N . LEU A 1 90 ? 2.986 9.817 -10.547 1.00 94.00 90 LEU A N 1
ATOM 642 C CA . LEU A 1 90 ? 2.338 8.924 -9.579 1.00 94.00 90 LEU A CA 1
ATOM 643 C C . LEU A 1 90 ? 2.423 9.425 -8.126 1.00 94.00 90 LEU A C 1
ATOM 645 O O . LEU A 1 90 ? 1.575 9.088 -7.294 1.00 94.00 90 LEU A O 1
ATOM 649 N N . LYS A 1 91 ? 3.448 10.214 -7.784 1.00 94.00 91 LYS A N 1
ATOM 650 C CA . LYS A 1 91 ? 3.687 10.710 -6.414 1.00 94.00 91 LYS A CA 1
ATOM 651 C C . LYS A 1 91 ? 2.466 11.392 -5.779 1.00 94.00 91 LYS A C 1
ATOM 653 O O . LYS A 1 91 ? 2.164 11.050 -4.633 1.00 94.00 91 LYS A O 1
ATOM 658 N N . PRO A 1 92 ? 1.751 12.315 -6.452 1.00 94.50 92 PRO A N 1
ATOM 659 C CA . PRO A 1 92 ? 0.553 12.935 -5.891 1.00 94.50 92 PRO A CA 1
ATOM 660 C C . PRO A 1 92 ? -0.521 11.907 -5.534 1.00 94.50 92 PRO A C 1
ATOM 662 O O . PRO A 1 92 ? -1.067 11.956 -4.434 1.00 94.50 92 PRO A O 1
ATOM 665 N N . ALA A 1 93 ? -0.762 10.927 -6.411 1.00 93.19 93 ALA A N 1
ATOM 666 C CA . ALA A 1 93 ? -1.742 9.870 -6.175 1.00 93.19 93 ALA A CA 1
ATOM 667 C C . ALA A 1 93 ? -1.358 8.988 -4.973 1.00 93.19 93 ALA A C 1
ATOM 669 O O . ALA A 1 93 ? -2.205 8.678 -4.136 1.00 93.19 93 ALA A O 1
ATOM 670 N N . LEU A 1 94 ? -0.075 8.633 -4.831 1.00 94.81 94 LEU A N 1
ATOM 671 C CA . LEU A 1 94 ? 0.418 7.886 -3.666 1.00 94.81 94 LEU A CA 1
ATOM 672 C C . LEU A 1 94 ? 0.276 8.681 -2.362 1.00 94.81 94 LEU A C 1
ATOM 674 O O . LEU A 1 94 ? -0.131 8.122 -1.343 1.00 94.81 94 LEU A O 1
ATOM 678 N N . THR A 1 95 ? 0.588 9.977 -2.390 1.00 95.38 95 THR A N 1
ATOM 679 C CA . THR A 1 95 ? 0.445 10.866 -1.228 1.00 95.38 95 THR A CA 1
ATOM 680 C C . THR A 1 95 ? -1.021 11.027 -0.835 1.00 95.38 95 THR A C 1
ATOM 682 O O . THR A 1 95 ? -1.350 10.917 0.348 1.00 95.38 95 THR A O 1
ATOM 685 N N . ALA A 1 96 ? -1.914 11.228 -1.807 1.00 94.69 96 ALA A N 1
ATOM 686 C CA . ALA A 1 96 ? -3.352 11.317 -1.579 1.00 94.69 96 ALA A CA 1
ATOM 687 C C . ALA A 1 96 ? -3.901 10.018 -0.973 1.00 94.69 96 ALA A C 1
ATOM 689 O O . ALA A 1 96 ? -4.585 10.058 0.048 1.00 94.69 96 ALA A O 1
ATOM 690 N N . TYR A 1 97 ? -3.515 8.865 -1.526 1.00 95.94 97 TYR A N 1
ATOM 691 C CA . TYR A 1 97 ? -3.899 7.554 -1.003 1.00 95.94 97 TYR A CA 1
ATOM 692 C C . TYR A 1 97 ? -3.430 7.343 0.447 1.00 95.94 97 TYR A C 1
ATOM 694 O O . TYR A 1 97 ? -4.208 6.937 1.313 1.00 95.94 97 TYR A O 1
ATOM 702 N N . ALA A 1 98 ? -2.164 7.653 0.746 1.00 96.31 98 ALA A N 1
ATOM 703 C CA . ALA A 1 98 ? -1.618 7.532 2.097 1.00 96.31 98 ALA A CA 1
ATOM 704 C C . ALA A 1 98 ? -2.323 8.472 3.091 1.00 96.31 98 ALA A C 1
ATOM 706 O O . ALA A 1 98 ? -2.629 8.071 4.218 1.00 96.31 98 ALA A O 1
ATOM 707 N N . SER A 1 99 ? -2.621 9.698 2.659 1.00 97.12 99 SER A N 1
ATOM 708 C CA . SER A 1 99 ? -3.331 10.698 3.460 1.00 97.12 99 SER A CA 1
ATOM 709 C C . SER A 1 99 ? -4.763 10.258 3.751 1.00 97.12 99 SER A C 1
ATOM 711 O O . SER A 1 99 ? -5.177 10.264 4.908 1.00 97.12 99 SER A O 1
ATOM 713 N N . ALA A 1 100 ? -5.490 9.774 2.742 1.00 96.94 100 ALA A N 1
ATOM 714 C CA . ALA A 1 100 ? -6.838 9.238 2.906 1.00 96.94 100 ALA A CA 1
ATOM 715 C C . ALA A 1 100 ? -6.858 8.051 3.881 1.00 96.94 100 ALA A C 1
ATOM 717 O O . ALA A 1 100 ? -7.653 8.026 4.819 1.00 96.94 100 ALA A O 1
ATOM 718 N N . LYS A 1 101 ? -5.915 7.108 3.749 1.00 97.25 101 LYS A N 1
ATOM 719 C CA . LYS A 1 101 ? -5.788 5.978 4.682 1.00 97.25 101 LYS A CA 1
ATOM 720 C C . LYS A 1 101 ? -5.531 6.436 6.122 1.00 97.25 101 LYS A C 1
ATOM 722 O O . LYS A 1 101 ? -6.077 5.848 7.059 1.00 97.25 101 LYS A O 1
ATOM 727 N N . LYS A 1 102 ? -4.715 7.478 6.312 1.00 97.88 102 LYS A N 1
ATOM 728 C CA . LYS A 1 102 ? -4.463 8.076 7.631 1.00 97.88 102 LYS A CA 1
ATOM 729 C C . LYS A 1 102 ? -5.740 8.675 8.218 1.00 97.88 102 LYS A C 1
ATOM 731 O O . LYS A 1 102 ? -6.049 8.376 9.369 1.00 97.88 102 LYS A O 1
ATOM 736 N N . VAL A 1 103 ? -6.487 9.450 7.431 1.00 98.00 103 VAL A N 1
ATOM 737 C CA . VAL A 1 103 ? -7.764 10.045 7.855 1.00 98.00 103 VAL A CA 1
ATOM 738 C C . VAL A 1 103 ? -8.752 8.958 8.272 1.00 98.00 103 VAL A C 1
ATOM 740 O O . VAL A 1 103 ? -9.281 9.026 9.374 1.00 98.00 103 VAL A O 1
ATOM 743 N N . ILE A 1 104 ? -8.909 7.891 7.480 1.00 98.00 104 ILE A N 1
ATOM 744 C CA . ILE A 1 104 ? -9.773 6.749 7.830 1.00 98.00 104 ILE A CA 1
ATOM 745 C C . ILE A 1 104 ? -9.390 6.154 9.196 1.00 98.00 104 ILE A C 1
ATOM 747 O O . ILE A 1 104 ? -10.253 5.871 10.029 1.00 98.00 104 ILE A O 1
ATOM 751 N N . GLY A 1 105 ? -8.090 5.971 9.449 1.00 97.88 105 GLY A N 1
ATOM 752 C CA . GLY A 1 105 ? -7.597 5.478 10.737 1.00 97.88 105 GLY A CA 1
ATOM 753 C C . GLY A 1 105 ? -7.865 6.443 11.897 1.00 97.88 105 GLY A C 1
ATOM 754 O O . GLY A 1 105 ? -8.260 6.006 12.977 1.00 97.88 105 GLY A O 1
ATOM 755 N N . GLN A 1 106 ? -7.687 7.746 11.675 1.00 98.38 106 GLN A N 1
ATOM 756 C CA . GLN A 1 106 ? -7.966 8.784 12.669 1.00 98.38 106 GLN A CA 1
ATOM 757 C C . GLN A 1 106 ? -9.457 8.860 13.005 1.00 98.38 106 GLN A C 1
ATOM 759 O O . GLN A 1 106 ? -9.801 8.885 14.184 1.00 98.38 106 GLN A O 1
ATOM 764 N N . THR A 1 107 ? -10.337 8.815 12.003 1.00 97.75 107 THR A N 1
ATOM 765 C CA . THR A 1 107 ? -11.792 8.787 12.196 1.00 97.75 107 THR A CA 1
ATOM 766 C C . THR A 1 107 ? -12.218 7.568 13.006 1.00 97.75 107 THR A C 1
ATOM 768 O O . THR A 1 107 ? -12.973 7.707 13.964 1.00 97.75 107 THR A O 1
ATOM 771 N N . PHE A 1 108 ? -11.689 6.381 12.689 1.00 98.31 108 PHE A N 1
ATOM 772 C CA . PHE A 1 108 ? -11.964 5.175 13.472 1.00 98.31 108 PHE A CA 1
ATOM 773 C C . PHE A 1 108 ? -11.496 5.308 14.928 1.00 98.31 108 PHE A C 1
ATOM 775 O O . PHE A 1 108 ? -12.246 5.000 15.850 1.00 98.31 108 PHE A O 1
ATOM 782 N N . SER A 1 109 ? -10.270 5.796 15.146 1.00 98.25 109 SER A N 1
ATOM 783 C CA . SER A 1 109 ? -9.728 5.999 16.494 1.00 98.25 109 SER A CA 1
ATOM 784 C C . SER A 1 109 ? -10.564 6.996 17.300 1.00 98.25 109 SER A C 1
ATOM 786 O O . SER A 1 109 ? -10.912 6.720 18.445 1.00 98.25 109 SER A O 1
ATOM 788 N N . SER A 1 110 ? -10.948 8.120 16.690 1.00 97.88 110 SER A N 1
ATOM 789 C CA . SER A 1 110 ? -11.804 9.130 17.316 1.00 97.88 110 SER A CA 1
ATOM 790 C C . SER A 1 110 ? -13.184 8.568 17.672 1.00 97.88 110 SER A C 1
ATOM 792 O O . SER A 1 110 ? -13.640 8.762 18.796 1.00 97.88 110 SER A O 1
ATOM 794 N N . ALA A 1 111 ? -13.806 7.793 16.777 1.00 97.75 111 ALA A N 1
ATOM 795 C CA . ALA A 1 111 ? -15.085 7.138 17.047 1.00 97.75 111 ALA A CA 1
ATOM 796 C C . ALA A 1 111 ? -14.996 6.152 18.226 1.00 97.75 111 ALA A C 1
ATOM 798 O O . ALA A 1 111 ? -15.870 6.140 19.089 1.00 97.75 111 ALA A O 1
ATOM 799 N N . MET A 1 112 ? -13.919 5.363 18.306 1.00 98.25 112 MET A N 1
ATOM 800 C CA . MET A 1 112 ? -13.700 4.432 19.418 1.00 98.25 112 MET A CA 1
ATOM 801 C C . MET A 1 112 ? -13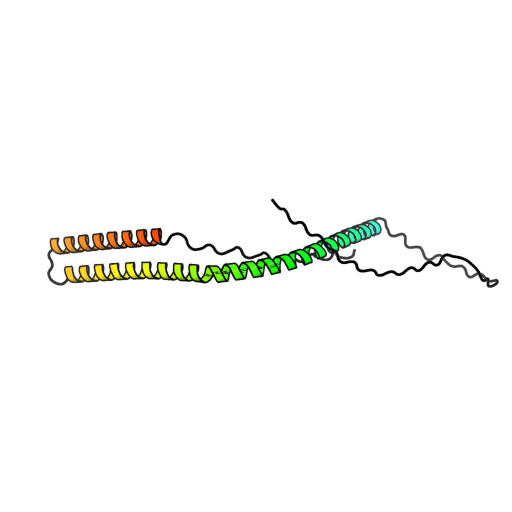.419 5.150 20.742 1.00 98.25 112 MET A C 1
ATOM 803 O O . MET A 1 112 ? -13.896 4.707 21.784 1.00 98.25 112 MET A O 1
ATOM 807 N N . GLN A 1 113 ? -12.674 6.258 20.717 1.00 98.25 113 GLN A N 1
ATOM 808 C CA . GLN A 1 113 ? -12.445 7.087 21.905 1.00 98.25 113 GLN A CA 1
ATOM 809 C C . GLN A 1 113 ? -13.748 7.713 22.405 1.00 98.25 113 GLN A C 1
ATOM 811 O O . GLN A 1 113 ? -14.020 7.653 23.600 1.00 98.25 113 GLN A O 1
ATOM 816 N N . ALA A 1 114 ? -14.579 8.240 21.501 1.00 96.75 114 ALA A N 1
ATOM 817 C CA . ALA A 1 114 ? -15.893 8.773 21.844 1.00 96.75 114 ALA A CA 1
ATOM 818 C C . ALA A 1 114 ? -16.798 7.686 22.443 1.00 96.75 114 ALA A C 1
ATOM 820 O O . ALA A 1 114 ? -17.348 7.878 23.522 1.00 96.75 114 ALA A O 1
ATOM 821 N N . ALA A 1 115 ? -16.872 6.511 21.807 1.00 97.62 115 ALA A N 1
ATOM 822 C CA . ALA A 1 115 ? -17.633 5.377 22.326 1.00 97.62 115 ALA A CA 1
ATOM 823 C C . ALA A 1 115 ? -17.150 4.950 23.721 1.00 97.62 115 ALA A C 1
ATOM 825 O O . ALA A 1 115 ? -17.966 4.675 24.600 1.00 97.62 115 ALA A O 1
ATOM 826 N N . LYS A 1 116 ? -15.829 4.927 23.946 1.00 97.38 116 LYS A N 1
ATOM 827 C CA . LYS A 1 116 ? -15.257 4.588 25.251 1.00 97.38 116 LYS A CA 1
ATOM 828 C C . LYS A 1 116 ? -15.598 5.644 26.302 1.00 97.38 116 LYS A C 1
ATOM 830 O O . LYS A 1 116 ? -15.993 5.277 27.399 1.00 97.38 116 LYS A O 1
ATOM 835 N N . ALA A 1 117 ? -15.487 6.927 25.969 1.00 97.88 117 ALA A N 1
ATOM 836 C CA . ALA A 1 117 ? -15.849 8.007 26.880 1.00 97.88 117 ALA A CA 1
ATOM 837 C C . ALA A 1 117 ? -17.330 7.925 27.282 1.00 97.88 117 ALA A C 1
ATOM 839 O O . ALA A 1 117 ? -17.644 8.017 28.465 1.00 97.88 117 ALA A O 1
ATOM 840 N N . THR A 1 118 ? -18.228 7.660 26.327 1.00 96.81 118 THR A N 1
ATOM 841 C CA . THR A 1 118 ? -19.652 7.431 26.611 1.00 96.81 118 THR A CA 1
ATOM 842 C C . THR A 1 118 ? -19.869 6.206 27.497 1.00 96.81 118 THR A C 1
ATOM 844 O O . THR A 1 118 ? -20.676 6.266 28.419 1.00 96.81 118 THR A O 1
ATOM 847 N N . PHE A 1 119 ? -19.144 5.107 27.262 1.00 97.38 119 PHE A N 1
ATOM 848 C CA . PHE A 1 119 ? -19.208 3.925 28.122 1.00 97.38 119 PHE A CA 1
ATOM 849 C C . PHE A 1 119 ? -18.751 4.235 29.551 1.00 97.38 119 PHE A C 1
ATOM 851 O O . PHE A 1 119 ? -19.474 3.929 30.493 1.00 97.38 119 PHE A O 1
ATOM 858 N N . ASP A 1 120 ? -17.588 4.872 29.709 1.00 97.06 120 ASP A N 1
ATOM 859 C CA . ASP A 1 120 ? -17.017 5.228 31.011 1.00 97.06 120 ASP A CA 1
ATOM 860 C C . ASP A 1 120 ? -17.960 6.163 31.790 1.00 97.06 120 ASP A C 1
ATOM 862 O O . ASP A 1 120 ? -18.163 5.979 32.987 1.00 97.06 120 ASP A O 1
ATOM 866 N N . GLN A 1 121 ? -18.594 7.121 31.102 1.00 95.62 121 GLN A N 1
ATOM 867 C CA . GLN A 1 121 ? -19.627 7.988 31.676 1.00 95.62 121 GLN A CA 1
ATOM 868 C C . GLN A 1 121 ? -20.882 7.206 32.083 1.00 95.62 121 GLN A C 1
ATOM 870 O O . GLN A 1 121 ? -21.424 7.440 33.159 1.00 95.62 121 GLN A O 1
ATOM 875 N N . ALA A 1 122 ? -21.335 6.266 31.251 1.00 94.69 122 ALA A N 1
ATOM 876 C CA . ALA A 1 122 ? -22.539 5.476 31.502 1.00 94.69 122 ALA A CA 1
ATOM 877 C C . ALA A 1 122 ? -22.387 4.472 32.654 1.00 94.69 122 ALA A C 1
ATOM 879 O O . ALA A 1 122 ? -23.394 4.005 33.180 1.00 94.69 122 ALA A O 1
ATOM 880 N N . VAL A 1 123 ? -21.155 4.120 33.038 1.00 95.88 123 VAL A N 1
ATOM 881 C CA . VAL A 1 123 ? -20.873 3.212 34.163 1.00 95.88 123 VAL A CA 1
ATOM 882 C C . VAL A 1 123 ? -20.281 3.920 35.385 1.00 95.88 123 VAL A C 1
ATOM 884 O O . VAL A 1 123 ? -19.834 3.253 36.319 1.00 95.88 123 VAL A O 1
ATOM 887 N N . ALA A 1 124 ? -20.260 5.253 35.386 1.00 95.12 124 ALA A N 1
ATOM 888 C CA . ALA A 1 124 ? -19.779 6.037 36.513 1.00 95.12 124 ALA A CA 1
ATOM 889 C C . ALA A 1 124 ? -20.777 5.997 37.687 1.00 95.12 124 ALA A C 1
ATOM 891 O O . ALA A 1 124 ? -21.984 6.124 37.496 1.00 95.12 124 ALA A O 1
ATOM 892 N N . GLY A 1 125 ? -20.263 5.867 38.914 1.00 91.56 125 GLY A N 1
ATOM 893 C CA . GLY A 1 125 ? -21.071 5.859 40.139 1.00 91.56 125 GLY A CA 1
ATOM 894 C C . GLY A 1 125 ? -21.785 4.530 40.422 1.00 91.56 125 GLY A C 1
ATOM 895 O O . GLY A 1 125 ? -21.378 3.465 39.951 1.00 91.56 125 GLY A O 1
ATOM 896 N N . GLU A 1 126 ? -22.840 4.584 41.237 1.00 92.31 126 GLU A N 1
ATOM 897 C CA . GLU A 1 126 ? -23.675 3.417 41.533 1.00 92.31 126 GLU A CA 1
ATOM 898 C C . GLU A 1 126 ? -24.662 3.158 40.394 1.00 92.31 126 GLU A C 1
ATOM 900 O O . GLU A 1 126 ? -25.760 3.704 40.338 1.00 92.31 126 GLU A O 1
ATOM 905 N N . VAL A 1 127 ? -24.239 2.304 39.467 1.00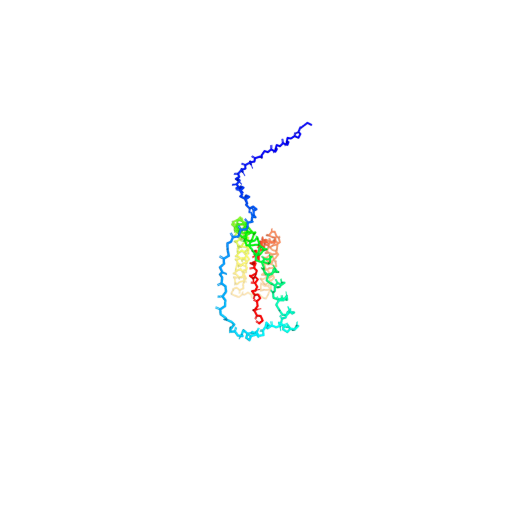 95.69 127 VAL A N 1
ATOM 906 C CA . VAL A 1 127 ? -25.043 1.827 38.337 1.00 95.69 127 VAL A CA 1
ATOM 907 C C . VAL A 1 127 ? -25.473 0.377 38.532 1.00 95.69 127 VAL A C 1
ATOM 909 O O . VAL A 1 127 ? -24.676 -0.484 38.929 1.00 95.69 127 VAL A O 1
ATOM 912 N N . THR A 1 128 ? -26.732 0.089 38.200 1.00 96.50 128 THR A N 1
ATOM 913 C CA . THR A 1 128 ? -27.314 -1.255 38.294 1.00 96.50 128 THR A CA 1
ATOM 914 C C . THR A 1 128 ? -26.700 -2.210 37.265 1.00 96.50 128 THR A C 1
ATOM 916 O O . THR A 1 128 ? -26.055 -1.804 36.292 1.00 96.50 128 THR A O 1
ATOM 919 N N . ALA A 1 129 ? -26.896 -3.518 37.457 1.00 95.06 129 ALA A N 1
ATOM 920 C CA . ALA A 1 129 ? -26.428 -4.527 36.505 1.00 95.06 129 ALA A CA 1
ATOM 921 C C . ALA A 1 129 ? -27.041 -4.335 35.103 1.00 95.06 129 ALA A C 1
ATOM 923 O O . ALA A 1 129 ? -26.344 -4.481 34.099 1.00 95.06 129 ALA A O 1
ATOM 924 N N . GLU A 1 130 ? -28.314 -3.947 35.042 1.00 94.12 130 GLU A N 1
ATOM 925 C CA . GLU A 1 130 ? -29.049 -3.677 33.802 1.00 94.12 130 GLU A CA 1
ATOM 926 C C . GLU A 1 130 ? -28.481 -2.461 33.060 1.00 94.12 130 GLU A C 1
ATOM 928 O O . GLU A 1 130 ? -28.254 -2.528 31.853 1.00 94.12 130 GLU A O 1
ATOM 933 N N . GLN A 1 131 ? -28.153 -1.381 33.778 1.00 95.75 131 GLN A N 1
ATOM 934 C CA . GLN A 1 131 ? -27.515 -0.194 33.197 1.00 95.75 131 GLN A CA 1
ATOM 935 C C . GLN A 1 131 ? -26.116 -0.510 32.654 1.00 95.75 131 GLN A C 1
ATOM 937 O O . GLN A 1 131 ? -25.772 -0.100 31.545 1.00 95.75 131 GLN A O 1
ATOM 942 N N . LYS A 1 132 ? -25.323 -1.309 33.384 1.00 95.19 132 LYS A N 1
ATOM 943 C CA . LYS A 1 132 ? -24.013 -1.781 32.903 1.00 95.19 132 LYS A CA 1
ATOM 944 C C . LYS A 1 132 ? -24.143 -2.649 31.653 1.00 95.19 132 LYS A C 1
ATOM 946 O O . LYS A 1 132 ? -23.316 -2.535 30.749 1.00 95.19 132 LYS A O 1
ATOM 951 N N . LEU A 1 133 ? -25.150 -3.521 31.596 1.00 96.12 133 LEU A N 1
ATOM 952 C CA . LEU A 1 133 ? -25.417 -4.346 30.419 1.00 96.12 133 LEU A CA 1
ATOM 953 C C . LEU A 1 133 ? -25.804 -3.473 29.219 1.00 96.12 133 LEU A C 1
ATOM 955 O O . LEU A 1 133 ? -25.205 -3.620 28.157 1.00 96.12 133 LEU A O 1
ATOM 959 N N . ALA A 1 134 ? -26.713 -2.513 29.405 1.00 95.31 134 ALA A N 1
ATOM 960 C CA . ALA A 1 134 ? -27.114 -1.571 28.362 1.00 95.31 134 ALA A CA 1
ATOM 961 C C . ALA A 1 134 ? -25.928 -0.741 27.838 1.00 95.31 134 ALA A C 1
ATOM 963 O O . ALA A 1 134 ? -25.753 -0.615 26.625 1.00 95.31 134 ALA A O 1
ATOM 964 N N . ALA A 1 135 ? -25.061 -0.244 28.729 1.00 97.12 135 ALA A N 1
ATOM 965 C CA . ALA A 1 135 ? -23.847 0.481 28.352 1.00 97.12 135 ALA A CA 1
ATOM 966 C C . ALA A 1 135 ? -22.883 -0.392 27.529 1.00 97.12 135 ALA A C 1
ATOM 968 O O . ALA A 1 135 ? -22.355 0.061 26.511 1.00 97.12 135 ALA A O 1
ATOM 969 N N . LYS A 1 136 ? -22.679 -1.660 27.919 1.00 96.94 136 LYS A N 1
ATOM 970 C CA . LYS A 1 136 ? -21.860 -2.614 27.148 1.00 96.94 136 LYS A CA 1
ATOM 971 C C . LYS A 1 136 ? -22.451 -2.877 25.766 1.00 96.94 136 LYS A C 1
ATOM 973 O O . LYS A 1 136 ? -21.721 -2.822 24.780 1.00 96.94 136 LYS A O 1
ATOM 978 N N . SER A 1 137 ? -23.757 -3.121 25.680 1.00 97.75 137 SER A N 1
ATOM 979 C CA . SER A 1 137 ? -24.446 -3.322 24.402 1.00 97.75 137 SER A CA 1
ATOM 980 C C . SER A 1 137 ? -24.316 -2.100 23.489 1.00 97.75 137 SER A C 1
ATOM 982 O O . SER A 1 137 ? -24.018 -2.253 22.306 1.00 97.75 137 SER A O 1
ATOM 984 N N . ALA A 1 138 ? -24.454 -0.886 24.031 1.00 96.38 138 ALA A N 1
ATOM 985 C CA . ALA A 1 138 ? -24.256 0.352 23.277 1.00 96.38 138 ALA A CA 1
ATOM 986 C C . ALA A 1 138 ? -22.806 0.513 22.786 1.00 96.38 138 ALA A C 1
ATOM 988 O O . ALA A 1 138 ? -22.583 0.903 21.638 1.00 96.38 138 ALA A O 1
ATOM 989 N N . PHE A 1 139 ? -21.817 0.167 23.617 1.00 97.81 139 PHE A N 1
ATOM 990 C CA . PHE A 1 139 ? -20.405 0.204 23.235 1.00 97.81 139 PHE A CA 1
ATOM 991 C C . PHE A 1 139 ? -20.076 -0.794 22.114 1.00 97.81 139 PHE A C 1
ATOM 993 O O . PHE A 1 139 ? -19.427 -0.424 21.134 1.00 97.81 139 PHE A O 1
ATOM 1000 N N . GLU A 1 140 ? -20.557 -2.037 22.203 1.00 97.94 140 GLU A N 1
ATOM 1001 C CA . GLU A 1 140 ? -20.353 -3.044 21.151 1.00 97.94 140 GLU A CA 1
ATOM 1002 C C . GLU A 1 140 ? -21.064 -2.666 19.843 1.00 97.94 140 GLU A C 1
ATOM 1004 O O . GLU A 1 140 ? -20.509 -2.852 18.753 1.00 97.94 140 GLU A O 1
ATOM 1009 N N . GLN A 1 141 ? -22.248 -2.050 19.921 1.00 97.56 141 GLN A N 1
ATOM 1010 C CA . GLN A 1 141 ? -22.921 -1.504 18.743 1.00 97.56 141 GLN A CA 1
ATOM 1011 C C . GLN A 1 141 ? -22.107 -0.369 18.107 1.00 97.56 141 GLN A C 1
ATOM 1013 O O . GLN A 1 141 ? -21.905 -0.356 16.891 1.00 97.56 141 GLN A O 1
ATOM 1018 N N . ALA A 1 142 ? -21.590 0.562 18.913 1.00 97.75 142 ALA A N 1
ATOM 1019 C CA . ALA A 1 142 ? -20.740 1.649 18.432 1.00 97.75 142 ALA A CA 1
ATOM 1020 C C . ALA A 1 142 ? -19.454 1.115 17.780 1.00 97.75 142 ALA A C 1
ATOM 1022 O O . ALA A 1 142 ? -19.071 1.567 16.699 1.00 97.75 142 ALA A O 1
ATOM 1023 N N . ARG A 1 143 ? -18.827 0.097 18.379 1.00 97.88 143 ARG A N 1
ATOM 1024 C CA . ARG A 1 143 ? -17.653 -0.588 17.824 1.00 97.88 143 ARG A CA 1
ATOM 1025 C C . ARG A 1 143 ? -17.957 -1.267 16.491 1.00 97.88 143 ARG A C 1
ATOM 1027 O O . ARG A 1 143 ? -17.164 -1.156 15.552 1.00 97.88 143 ARG A O 1
ATOM 1034 N N . THR A 1 144 ? -19.088 -1.960 16.399 1.00 98.12 144 THR A N 1
ATOM 1035 C CA . THR A 1 144 ? -19.543 -2.615 15.166 1.00 98.12 144 THR A CA 1
ATOM 1036 C C . THR A 1 144 ? -19.755 -1.582 14.064 1.00 98.12 144 THR A C 1
ATOM 1038 O O . THR A 1 144 ? -19.206 -1.731 12.972 1.00 98.12 144 THR A O 1
ATOM 1041 N N . ASN A 1 145 ? -20.437 -0.477 14.372 1.00 96.06 145 ASN A N 1
ATOM 1042 C CA . ASN A 1 145 ? -20.675 0.618 13.432 1.00 96.06 145 ASN A CA 1
ATOM 1043 C C . ASN A 1 145 ? -19.367 1.281 12.976 1.00 96.06 145 ASN A C 1
ATOM 1045 O O . ASN A 1 145 ? -19.163 1.483 11.780 1.00 96.06 145 ASN A O 1
ATOM 1049 N N . ALA A 1 146 ? -18.448 1.571 13.902 1.00 97.56 146 ALA A N 1
ATOM 1050 C CA . ALA A 1 146 ? -17.146 2.153 13.580 1.00 97.56 146 ALA A CA 1
ATOM 1051 C C . ALA A 1 146 ? -16.307 1.216 12.697 1.00 97.56 146 ALA A C 1
ATOM 1053 O O . ALA A 1 146 ? -15.643 1.661 11.759 1.00 97.56 146 ALA A O 1
ATOM 1054 N N . THR A 1 147 ? -16.361 -0.091 12.963 1.00 98.06 147 THR A N 1
ATOM 1055 C CA . THR A 1 147 ? -15.673 -1.105 12.154 1.00 98.06 147 THR A CA 1
ATOM 1056 C C . THR A 1 147 ? -16.281 -1.197 10.758 1.00 98.06 147 THR A C 1
ATOM 1058 O O . THR A 1 147 ? -15.540 -1.171 9.778 1.00 98.06 147 THR A O 1
ATOM 1061 N N . ALA A 1 148 ? -17.610 -1.234 10.648 1.00 97.94 148 ALA A N 1
ATOM 1062 C CA . ALA A 1 148 ? -18.309 -1.246 9.367 1.00 97.94 148 ALA A CA 1
ATOM 1063 C C . ALA A 1 148 ? -17.990 0.010 8.540 1.00 97.94 148 ALA A C 1
ATOM 1065 O O . ALA A 1 148 ? -17.625 -0.104 7.372 1.00 97.94 148 ALA A O 1
ATOM 1066 N N . ALA A 1 149 ? -18.023 1.194 9.161 1.00 97.25 149 ALA A N 1
ATOM 1067 C CA . ALA A 1 149 ? -17.673 2.456 8.514 1.00 97.25 149 ALA A CA 1
ATOM 1068 C C . ALA A 1 149 ? -16.209 2.482 8.047 1.00 97.25 149 ALA A C 1
ATOM 1070 O O . ALA A 1 149 ? -15.924 2.896 6.923 1.00 97.25 149 ALA A O 1
ATOM 1071 N N . ARG A 1 150 ? -15.272 1.988 8.869 1.00 98.06 150 ARG A N 1
ATOM 1072 C CA . ARG A 1 150 ? -13.857 1.872 8.488 1.00 98.06 150 ARG A CA 1
ATOM 1073 C C . ARG A 1 150 ? -13.673 0.927 7.305 1.00 98.06 150 ARG A C 1
ATOM 1075 O O . ARG A 1 150 ? -12.933 1.259 6.384 1.00 98.06 150 ARG A O 1
ATOM 1082 N N . THR A 1 151 ? -14.322 -0.234 7.326 1.00 97.75 151 THR A N 1
ATOM 1083 C CA . THR A 1 151 ? -14.258 -1.205 6.229 1.00 97.75 151 THR A CA 1
ATOM 1084 C C . THR A 1 151 ? -14.828 -0.607 4.949 1.00 97.75 151 THR A C 1
ATOM 1086 O O . THR A 1 151 ? -14.143 -0.623 3.934 1.00 97.75 151 THR A O 1
ATOM 1089 N N . ALA A 1 152 ? -16.012 0.009 5.005 1.00 97.31 152 ALA A N 1
ATOM 1090 C CA . ALA A 1 152 ? -16.619 0.678 3.857 1.00 97.31 152 ALA A CA 1
ATOM 1091 C C . ALA A 1 152 ? -15.716 1.786 3.291 1.00 97.31 152 ALA A C 1
ATOM 1093 O O . ALA A 1 152 ? -15.532 1.872 2.079 1.00 97.31 152 ALA A O 1
ATOM 1094 N N . ALA A 1 153 ? -15.085 2.587 4.155 1.00 97.31 153 ALA A N 1
ATOM 1095 C CA . ALA A 1 153 ? -14.154 3.628 3.732 1.00 97.31 153 ALA A CA 1
ATOM 1096 C C . ALA A 1 153 ? -12.873 3.059 3.096 1.00 97.31 153 ALA A C 1
ATOM 1098 O O . ALA A 1 153 ? -12.375 3.614 2.120 1.00 97.31 153 ALA A O 1
ATOM 1099 N N . LEU A 1 154 ? -12.342 1.943 3.609 1.00 96.94 154 LEU A N 1
ATOM 1100 C CA . LEU A 1 154 ? -11.202 1.250 2.997 1.00 96.94 154 LEU A CA 1
ATOM 1101 C C . LEU A 1 154 ? -11.573 0.627 1.646 1.00 96.94 154 LEU A C 1
ATOM 1103 O O . LEU A 1 154 ? -10.775 0.694 0.716 1.00 96.94 154 LEU A O 1
ATOM 1107 N N . THR A 1 155 ? -12.778 0.071 1.515 1.00 96.38 155 THR A N 1
ATOM 1108 C CA . THR A 1 155 ? -13.298 -0.430 0.237 1.00 96.38 155 THR A CA 1
ATOM 1109 C C . THR A 1 155 ? -13.465 0.706 -0.772 1.00 96.38 155 THR A C 1
ATOM 1111 O O . THR A 1 155 ? -13.047 0.558 -1.916 1.00 96.38 155 THR A O 1
ATOM 1114 N N . ALA A 1 156 ? -14.003 1.854 -0.349 1.00 95.38 156 ALA A N 1
ATOM 1115 C CA . ALA A 1 156 ? -14.155 3.038 -1.196 1.00 95.38 156 ALA A CA 1
ATOM 1116 C C . ALA A 1 156 ? -12.809 3.659 -1.607 1.00 95.38 156 ALA A C 1
ATOM 1118 O O . ALA A 1 156 ? -12.689 4.178 -2.714 1.00 95.38 156 ALA A O 1
ATOM 1119 N N . LEU A 1 157 ? -11.787 3.585 -0.744 1.00 94.88 157 LEU A N 1
ATOM 1120 C CA . LEU A 1 157 ? -10.427 4.027 -1.069 1.00 94.88 157 LEU A CA 1
ATOM 1121 C C . LEU A 1 157 ? -9.787 3.171 -2.178 1.00 94.88 157 LEU A C 1
ATOM 1123 O O . LEU A 1 157 ? -8.954 3.668 -2.936 1.00 94.88 157 LEU A O 1
ATOM 1127 N N . GLY A 1 158 ? -10.179 1.900 -2.282 1.00 93.31 158 GLY A N 1
ATOM 1128 C CA . GLY A 1 158 ? -9.704 0.991 -3.317 1.00 93.31 158 GLY A CA 1
ATOM 1129 C C . GLY A 1 158 ? -8.232 0.601 -3.163 1.00 93.31 158 GLY A C 1
ATOM 1130 O O . GLY A 1 158 ? -7.642 0.658 -2.082 1.00 93.31 158 GLY A O 1
ATOM 1131 N N . THR A 1 159 ? -7.630 0.142 -4.257 1.00 90.69 159 THR A N 1
ATOM 1132 C CA . THR A 1 159 ? -6.240 -0.326 -4.272 1.00 90.69 159 THR A CA 1
ATOM 1133 C C . THR A 1 159 ? -5.248 0.824 -4.389 1.00 90.69 159 THR A C 1
ATOM 1135 O O . THR A 1 159 ? -5.483 1.795 -5.106 1.00 90.69 159 THR A O 1
ATOM 1138 N N . ALA A 1 160 ? -4.089 0.673 -3.747 1.00 88.31 160 ALA A N 1
ATOM 1139 C CA . ALA A 1 160 ? -3.000 1.632 -3.879 1.00 88.31 160 ALA A CA 1
ATOM 1140 C C . ALA A 1 160 ? -2.521 1.745 -5.342 1.00 88.31 160 ALA A C 1
ATOM 1142 O O . ALA A 1 160 ? -2.416 0.721 -6.025 1.00 88.31 160 ALA A O 1
ATOM 1143 N N . PRO A 1 161 ? -2.156 2.954 -5.809 1.00 88.81 161 PRO A N 1
ATOM 1144 C CA . PRO A 1 161 ? -1.541 3.129 -7.120 1.00 88.81 161 PRO A CA 1
ATOM 1145 C C . PRO A 1 161 ? -0.267 2.279 -7.278 1.00 88.81 161 PRO A C 1
ATOM 1147 O O . PRO A 1 161 ? 0.593 2.251 -6.391 1.00 88.81 161 PRO A O 1
ATOM 1150 N N . VAL A 1 162 ? -0.137 1.582 -8.411 1.00 89.06 162 VAL A N 1
ATOM 1151 C CA . VAL A 1 162 ? 0.977 0.656 -8.667 1.00 89.06 162 VAL A CA 1
ATOM 1152 C C . VAL A 1 162 ? 2.202 1.419 -9.153 1.00 89.06 162 VAL A C 1
ATOM 1154 O O . VAL A 1 162 ? 2.141 2.213 -10.088 1.00 89.06 162 VAL A O 1
ATOM 1157 N N . LYS A 1 163 ? 3.342 1.148 -8.520 1.00 84.81 163 LYS A N 1
ATOM 1158 C CA . LYS A 1 163 ? 4.639 1.712 -8.892 1.00 84.81 163 LYS A CA 1
ATOM 1159 C C . LYS A 1 163 ? 5.168 1.056 -10.178 1.00 84.81 163 LYS A C 1
ATOM 1161 O O . LYS A 1 163 ? 5.267 -0.170 -10.205 1.00 84.81 163 LYS A O 1
ATOM 1166 N N . PRO A 1 164 ? 5.577 1.834 -11.198 1.00 81.81 164 PRO A N 1
ATOM 1167 C CA . PRO A 1 164 ? 6.255 1.298 -12.374 1.00 81.81 164 PRO A CA 1
ATOM 1168 C C . PRO A 1 164 ? 7.505 0.485 -12.014 1.00 81.81 164 PRO A C 1
ATOM 1170 O O . PRO A 1 164 ? 8.289 0.884 -11.142 1.00 81.81 164 PRO A O 1
ATOM 1173 N N . ALA A 1 165 ? 7.709 -0.634 -12.715 1.00 85.25 165 ALA A N 1
ATOM 1174 C CA . ALA A 1 165 ? 8.898 -1.466 -12.562 1.00 85.25 165 ALA A CA 1
ATOM 1175 C C . ALA A 1 165 ? 10.160 -0.673 -12.921 1.00 85.25 165 ALA A C 1
ATOM 1177 O O . ALA A 1 165 ? 10.200 0.036 -13.928 1.00 85.25 165 ALA A O 1
ATOM 1178 N N . ALA A 1 166 ? 11.190 -0.782 -12.083 1.00 83.38 166 ALA A N 1
ATOM 1179 C CA . ALA A 1 166 ? 12.458 -0.122 -12.349 1.00 83.38 166 ALA A CA 1
ATOM 1180 C C . ALA A 1 166 ? 13.162 -0.792 -13.544 1.00 83.38 166 ALA A C 1
ATOM 1182 O O . ALA A 1 166 ? 13.180 -2.023 -13.624 1.00 83.38 166 ALA A O 1
ATOM 1183 N N . PRO A 1 167 ? 13.773 -0.013 -14.450 1.00 83.19 167 PRO A N 1
ATOM 1184 C CA . PRO A 1 167 ? 14.533 -0.581 -15.553 1.00 83.19 167 PRO A CA 1
ATOM 1185 C C . PRO A 1 167 ? 15.758 -1.347 -15.041 1.00 83.19 167 PRO A C 1
ATOM 1187 O O . PRO A 1 167 ? 16.402 -0.950 -14.066 1.00 83.19 167 PRO A O 1
ATOM 1190 N N . VAL A 1 168 ? 16.103 -2.444 -15.719 1.00 86.38 168 VAL A N 1
ATOM 1191 C CA . VAL A 1 168 ? 17.231 -3.309 -15.348 1.00 86.38 168 VAL A CA 1
ATOM 1192 C C . VAL A 1 168 ? 18.506 -2.812 -16.018 1.00 86.38 168 VAL A C 1
ATOM 1194 O O . VAL A 1 168 ? 18.555 -2.596 -17.228 1.00 86.38 168 VAL A O 1
ATOM 1197 N N . LYS A 1 169 ? 19.567 -2.636 -15.227 1.00 83.75 169 LYS A N 1
ATOM 1198 C CA . LYS A 1 169 ? 20.860 -2.184 -15.742 1.00 83.75 169 LYS A CA 1
ATOM 1199 C C . LYS A 1 169 ? 21.506 -3.285 -16.603 1.00 83.75 169 LYS A C 1
ATOM 1201 O O . LYS A 1 169 ? 21.670 -4.398 -16.105 1.00 83.75 169 LYS A O 1
ATOM 1206 N N . PRO A 1 170 ? 21.958 -2.980 -17.833 1.00 78.88 170 PRO A N 1
ATOM 1207 C CA . PRO A 1 170 ? 22.676 -3.948 -18.659 1.00 78.88 170 PRO A CA 1
ATOM 1208 C C . PRO A 1 170 ? 23.980 -4.411 -17.995 1.00 78.88 170 PRO A C 1
ATOM 1210 O O . PRO A 1 170 ? 24.695 -3.608 -17.380 1.00 78.88 170 PRO A O 1
ATOM 1213 N N . THR A 1 171 ? 24.321 -5.690 -18.149 1.00 85.06 171 THR A N 1
ATOM 1214 C CA . THR A 1 171 ? 25.572 -6.283 -17.657 1.00 85.06 171 THR A CA 1
ATOM 1215 C C . THR A 1 171 ? 26.680 -6.143 -18.698 1.00 85.06 171 THR A C 1
ATOM 1217 O O . THR A 1 171 ? 26.465 -6.315 -19.896 1.00 85.06 171 THR A O 1
ATOM 1220 N N . LYS A 1 172 ? 27.889 -5.782 -18.253 1.00 83.75 172 LYS A N 1
ATOM 1221 C CA . LYS A 1 172 ? 29.029 -5.611 -19.159 1.00 83.75 172 LYS A CA 1
ATOM 1222 C C . LYS A 1 172 ? 29.560 -6.991 -19.583 1.00 83.75 172 LYS A C 1
ATOM 1224 O O . LYS A 1 172 ? 29.834 -7.800 -18.698 1.00 83.75 172 LYS A O 1
ATOM 1229 N N . PRO A 1 173 ? 29.779 -7.239 -20.886 1.00 77.31 173 PRO A N 1
ATOM 1230 C CA . PRO A 1 173 ? 30.431 -8.459 -21.353 1.00 77.31 173 PRO A CA 1
ATOM 1231 C C . PRO A 1 173 ? 31.842 -8.610 -20.771 1.00 77.31 173 PRO A C 1
ATOM 1233 O O . PRO A 1 173 ? 32.561 -7.620 -20.597 1.00 77.31 173 PRO A O 1
ATOM 1236 N N . VAL A 1 174 ? 32.254 -9.849 -20.500 1.00 86.00 174 VAL A N 1
ATOM 1237 C CA . VAL A 1 174 ? 33.594 -10.178 -19.991 1.00 86.00 174 VAL A CA 1
ATOM 1238 C C . VAL A 1 174 ? 34.540 -10.414 -21.166 1.00 86.00 174 VAL A C 1
ATOM 1240 O O . VAL A 1 174 ? 34.198 -11.112 -22.117 1.00 86.00 174 VAL A O 1
ATOM 1243 N N . LYS A 1 175 ? 35.732 -9.812 -21.116 1.00 82.44 175 LYS A N 1
ATOM 1244 C CA . LYS A 1 175 ? 36.742 -9.970 -22.166 1.00 82.44 175 LYS A CA 1
ATOM 1245 C C . LYS A 1 175 ? 37.342 -11.386 -22.106 1.00 82.44 175 LYS A C 1
ATOM 1247 O O . LYS A 1 175 ? 37.743 -11.791 -21.017 1.00 82.44 175 LYS A O 1
ATOM 1252 N N . PRO A 1 176 ? 37.480 -12.096 -23.240 1.00 74.12 176 PRO A N 1
ATOM 1253 C CA . PRO A 1 176 ? 38.136 -13.398 -23.272 1.00 74.12 176 PRO A CA 1
ATOM 1254 C C . PRO A 1 176 ? 39.605 -13.304 -22.845 1.00 74.12 176 PRO A C 1
ATOM 1256 O O . PRO A 1 176 ? 40.323 -12.386 -23.261 1.00 74.12 176 PRO A O 1
ATOM 1259 N N . SER A 1 177 ? 40.051 -14.267 -22.043 1.00 84.31 177 SER A N 1
ATOM 1260 C CA . SER A 1 177 ? 41.454 -14.425 -21.653 1.00 84.31 177 SER A CA 1
ATOM 1261 C C . SER A 1 177 ? 42.274 -14.949 -22.829 1.00 84.31 177 SER A C 1
ATOM 1263 O O . SER A 1 177 ? 41.792 -15.775 -23.604 1.00 84.31 177 SER A O 1
ATOM 1265 N N . ARG A 1 178 ? 43.508 -14.456 -22.982 1.00 77.56 178 ARG A N 1
ATOM 1266 C CA . ARG A 1 178 ? 44.441 -15.012 -23.971 1.00 77.56 178 ARG A CA 1
ATOM 1267 C C . ARG A 1 178 ? 44.883 -16.409 -23.503 1.00 77.56 178 ARG A C 1
ATOM 1269 O O . ARG A 1 178 ? 45.085 -16.550 -22.297 1.00 77.56 178 ARG A O 1
ATOM 1276 N N . PRO A 1 179 ? 44.988 -17.392 -24.414 1.00 67.88 179 PRO A N 1
ATOM 1277 C CA . PRO A 1 179 ? 45.591 -18.682 -24.105 1.00 67.88 179 PRO A CA 1
ATOM 1278 C C . PRO A 1 179 ? 47.089 -18.542 -23.823 1.00 67.88 179 PRO A C 1
ATOM 1280 O O . PRO A 1 179 ? 47.692 -17.554 -24.315 1.00 67.88 179 PRO A O 1
#

Radius of gyration: 42.47 Å; chains: 1; bounding box: 109×42×103 Å

Sequence (179 aa):
MIRKISKSAAAATLGLALVLTGVSGAYAVDAPTTSETPAPVAKVAKKDKAAIDAYKAAKADYQVAIAAFKASKQEYAAQKAAHKLAMDELKPALTAYASAKKVIGQTFSSAMQAAKATFDQAVAGEVTAEQKLAAKSAFEQARTNATAARTAALTALGTAPVKPAAPVKPTKPVKPSRP

Secondary structure (DSSP, 8-state):
---------------------------------------------HHHHHHHHHHHHHHHHHHHHHHHHHHHHHHHHHHHHHHHHHHHHHHHHHHHHHHHHHHHHHHHHHHHHHHHHHHHHHTSSS--HHHHHHHHHHHHHHHHHHHHHHHHHHHHH-SPPPPPPPPPPPPPPPPPPP-

pLDDT: mean 77.87, std 24.54, range [29.84, 98.38]

Organism: NCBI:txid449393

Foldseek 3Di:
DDDDDDDDDDDDDDDDDDDDDDDDDDDDDDDDDDDPPPDPPPPCPPVNVVLVVVLVVLQVVLVVLQVVLVVVQVVLVVLQVVLVVVCVVQVVQQVVLVVLLVVLVVQLVVLLVVLVVQLCVQPPDDDDPVSNVVSVVSSVVSNVVSVVSSVVSVVVSPDRDDRDDRDDRDDRDDRDDRD